Protein AF-A0A3P6QH88-F1 (afdb_monomer_lite)

Secondary structure (DSSP, 8-state):
----------------------S-SS----EEEEEESSS-THHHHHHHHHHHHHHHHHHTTS-SS--GGGSPPP-EEEEETTTEEEEEEE---EEHHHHHHHHHHHHTT----S-----S--PPPP---HHHHHHHHHHHHHHHHHHHHIIIIII----S--SGGG-EE-S---

Organism: Dibothriocephalus latus (NCBI:txid60516)

InterPro domains:
  IPR011009 Protein kinase-like domain superfamily [SSF56112] (68-169)

pLDDT: mean 75.75, std 23.69, range [29.0, 97.75]

Sequence (174 aa):
MCAQQQQETSESKAHTAAVDHPPDSAGGLMRVVKVQVCDIPLEFYYMREVRRRLASAFNCGKIAFDVRPSICPVLAATCSPYVYTSLLIPYYAVGLLDWINYSANGYCGRPSTAPARNRHPQRPPLVLEKFEEEALSAYLAFELLWLVEGLHKHAGIIHGDIKPDNFRISGRFP

Radius of gyration: 24.41 Å; chains: 1; bounding box: 84×48×59 Å

Structure (mmCIF, N/CA/C/O backbone):
data_AF-A0A3P6QH88-F1
#
_entry.id   AF-A0A3P6QH88-F1
#
loop_
_atom_site.group_PDB
_atom_site.id
_atom_site.type_symbol
_atom_site.label_atom_id
_atom_site.label_alt_id
_atom_site.label_comp_id
_atom_site.label_asym_id
_atom_site.label_entity_id
_atom_site.label_seq_id
_atom_site.pdbx_PDB_ins_code
_atom_site.Cartn_x
_atom_site.Cartn_y
_atom_site.Cartn_z
_atom_site.occupancy
_atom_site.B_iso_or_equiv
_atom_site.auth_seq_id
_atom_site.auth_comp_id
_atom_site.auth_asym_id
_atom_site.auth_atom_id
_atom_site.pdbx_PDB_model_num
ATOM 1 N N . MET A 1 1 ? 64.317 18.641 -38.685 1.00 34.19 1 MET A N 1
ATOM 2 C CA . MET A 1 1 ? 64.804 19.412 -37.522 1.00 34.19 1 MET A CA 1
ATOM 3 C C . MET A 1 1 ? 63.608 20.068 -36.843 1.00 34.19 1 MET A C 1
ATOM 5 O O . MET A 1 1 ? 62.662 20.390 -37.545 1.00 34.19 1 MET A O 1
ATOM 9 N N . CYS A 1 2 ? 63.662 20.141 -35.510 1.00 29.61 2 CYS A N 1
ATOM 10 C CA . CYS A 1 2 ? 62.690 20.604 -34.499 1.00 29.61 2 CYS A CA 1
ATOM 11 C C . CYS A 1 2 ? 61.923 21.907 -34.858 1.00 29.61 2 CYS A C 1
ATOM 13 O O . CYS A 1 2 ? 62.392 22.650 -35.706 1.00 29.61 2 CYS A O 1
ATOM 15 N N . ALA A 1 3 ? 60.784 22.287 -34.259 1.00 32.62 3 ALA A N 1
ATOM 16 C CA . ALA A 1 3 ? 60.348 22.140 -32.865 1.00 32.62 3 ALA A CA 1
ATOM 17 C C . ALA A 1 3 ? 58.818 22.353 -32.675 1.00 32.62 3 ALA A C 1
ATOM 19 O O . ALA A 1 3 ? 58.141 22.891 -33.547 1.00 32.62 3 ALA A O 1
ATOM 20 N N . GLN A 1 4 ? 58.318 21.937 -31.504 1.00 36.12 4 GLN A N 1
ATOM 21 C CA . GLN A 1 4 ? 56.979 22.160 -30.930 1.00 36.12 4 GLN A CA 1
ATOM 22 C C . GLN A 1 4 ? 56.825 23.553 -30.276 1.00 36.12 4 GLN A C 1
ATOM 24 O O . GLN A 1 4 ? 57.814 24.070 -29.768 1.00 36.12 4 GLN A O 1
ATOM 29 N N . GLN A 1 5 ? 55.581 24.059 -30.178 1.00 35.53 5 GLN A N 1
ATOM 30 C CA . GLN A 1 5 ? 54.977 24.863 -29.075 1.00 35.53 5 GLN A CA 1
ATOM 31 C C . GLN A 1 5 ? 53.486 25.119 -29.439 1.00 35.53 5 GLN A C 1
ATOM 33 O O . GLN A 1 5 ? 53.224 25.645 -30.512 1.00 35.53 5 GLN A O 1
ATOM 38 N N . GLN A 1 6 ? 52.477 24.460 -28.843 1.00 31.42 6 GLN A N 1
ATOM 39 C CA . GLN A 1 6 ? 51.756 24.678 -27.563 1.00 31.42 6 GLN A CA 1
ATOM 40 C C . GLN A 1 6 ? 50.908 25.971 -27.439 1.00 31.42 6 GLN A C 1
ATOM 42 O O . GLN A 1 6 ? 51.469 27.056 -27.436 1.00 31.42 6 GLN A O 1
ATOM 47 N N . GLN A 1 7 ? 49.592 25.750 -27.205 1.00 31.06 7 GLN A N 1
ATOM 48 C CA . GLN A 1 7 ? 48.566 26.572 -26.506 1.00 31.06 7 GLN A CA 1
ATOM 49 C C . GLN A 1 7 ? 48.177 27.929 -27.146 1.00 31.06 7 GLN A C 1
ATOM 51 O O . GLN A 1 7 ? 49.005 28.611 -27.716 1.00 31.06 7 GLN A O 1
ATOM 56 N N . GLU A 1 8 ? 46.922 28.395 -27.167 1.00 30.55 8 GLU A N 1
ATOM 57 C CA . GLU A 1 8 ? 45.828 28.260 -26.202 1.00 30.55 8 GLU A CA 1
ATOM 58 C C . GLU A 1 8 ? 44.464 28.594 -26.855 1.00 30.55 8 GLU A C 1
ATOM 60 O O . GLU A 1 8 ? 44.358 29.320 -27.840 1.00 30.55 8 GLU A O 1
ATOM 65 N N . THR A 1 9 ? 43.420 28.030 -26.262 1.00 29.00 9 THR A N 1
ATOM 66 C CA . THR A 1 9 ? 41.976 28.138 -26.516 1.00 29.00 9 THR A CA 1
ATOM 67 C C . THR A 1 9 ? 41.407 29.559 -26.631 1.00 29.00 9 THR A C 1
ATOM 69 O O . THR A 1 9 ? 41.693 30.427 -25.812 1.00 29.00 9 THR A O 1
ATOM 72 N N . SER A 1 10 ? 40.462 29.760 -27.556 1.00 30.64 10 SER A N 1
ATOM 73 C CA . SER A 1 10 ? 39.499 30.874 -27.517 1.00 30.64 10 SER A CA 1
ATOM 74 C C . SER A 1 10 ? 38.091 30.332 -27.768 1.00 30.64 10 SER A C 1
ATOM 76 O O . SER A 1 10 ? 37.589 30.342 -28.890 1.00 30.64 10 SER A O 1
ATOM 78 N N . GLU A 1 11 ? 37.463 29.797 -26.719 1.00 30.03 11 GLU A N 1
ATOM 79 C CA . GLU A 1 11 ? 36.042 29.455 -26.744 1.00 30.03 11 GLU A CA 1
ATOM 80 C C . GLU A 1 11 ? 35.207 30.739 -26.741 1.00 30.03 11 GLU A C 1
ATOM 82 O O . GLU A 1 11 ? 35.295 31.587 -25.849 1.00 30.03 11 GLU A O 1
ATOM 87 N N . SER A 1 12 ? 34.393 30.870 -27.784 1.00 32.75 12 SER A N 1
ATOM 88 C CA . SER A 1 12 ? 33.365 31.889 -27.925 1.00 32.75 12 SER A CA 1
ATOM 89 C C . SER A 1 12 ? 32.362 31.785 -26.771 1.00 32.75 12 SER A C 1
ATOM 91 O O . SER A 1 12 ? 31.592 30.827 -26.682 1.00 32.75 12 SER A O 1
ATOM 93 N N . LYS A 1 13 ? 32.359 32.783 -25.879 1.00 30.48 13 LYS A N 1
ATOM 94 C CA . LYS A 1 13 ? 31.303 32.990 -24.880 1.00 30.48 13 LYS A CA 1
ATOM 95 C C . LYS A 1 13 ? 30.014 33.415 -25.586 1.00 30.48 13 LYS A C 1
ATOM 97 O O . LYS A 1 13 ? 29.739 34.603 -25.743 1.00 30.48 13 LYS A O 1
ATOM 102 N N . ALA A 1 14 ? 29.198 32.440 -25.971 1.00 31.45 14 ALA A N 1
ATOM 103 C CA . ALA A 1 14 ? 27.783 32.670 -26.216 1.00 31.45 14 ALA A CA 1
ATOM 104 C C . ALA A 1 14 ? 27.082 32.846 -24.860 1.00 31.45 14 ALA A C 1
ATOM 106 O O . ALA A 1 14 ? 26.811 31.887 -24.140 1.00 31.45 14 ALA A O 1
ATOM 107 N N . HIS A 1 15 ? 26.807 34.098 -24.498 1.00 32.16 15 HIS A N 1
ATOM 108 C CA . HIS A 1 15 ? 25.842 34.429 -23.459 1.00 32.16 15 HIS A CA 1
ATOM 109 C C . HIS A 1 15 ? 24.439 34.056 -23.952 1.00 32.16 15 HIS A C 1
ATOM 111 O O . HIS A 1 15 ? 23.735 34.876 -24.535 1.00 32.16 15 HIS A O 1
ATOM 117 N N . THR A 1 16 ? 24.022 32.813 -23.727 1.00 31.33 16 THR A N 1
ATOM 118 C CA . THR A 1 16 ? 22.604 32.451 -23.766 1.00 31.33 16 THR A CA 1
ATOM 119 C C . THR A 1 16 ? 22.107 32.487 -22.332 1.00 31.33 16 THR A C 1
ATOM 121 O O . THR A 1 16 ? 22.353 31.574 -21.548 1.00 31.33 16 THR A O 1
ATOM 124 N N . ALA A 1 17 ? 21.463 33.595 -21.969 1.00 32.59 17 ALA A N 1
ATOM 125 C CA . ALA A 1 17 ? 20.666 33.672 -20.759 1.00 32.59 17 ALA A CA 1
ATOM 126 C C . ALA A 1 17 ? 19.570 32.602 -20.862 1.00 32.59 17 ALA A C 1
ATOM 128 O O . ALA A 1 17 ? 18.597 32.766 -21.598 1.00 32.59 17 ALA A O 1
ATOM 129 N N . ALA A 1 18 ? 19.769 31.476 -20.178 1.00 31.12 18 ALA A N 1
ATOM 130 C CA . ALA A 1 18 ? 18.706 30.524 -19.927 1.00 31.12 18 ALA A CA 1
ATOM 131 C C . ALA A 1 18 ? 17.708 31.233 -19.013 1.00 31.12 18 ALA A C 1
ATOM 133 O O . ALA A 1 18 ? 17.963 31.456 -17.832 1.00 31.12 18 ALA A O 1
ATOM 134 N N . VAL A 1 19 ? 16.609 31.687 -19.605 1.00 40.28 19 VAL A N 1
ATOM 135 C CA . VAL A 1 19 ? 15.443 32.133 -18.858 1.00 40.28 19 VAL A CA 1
ATOM 136 C C . VAL A 1 19 ? 14.910 30.896 -18.141 1.00 40.28 19 VAL A C 1
ATOM 138 O O . VAL A 1 19 ? 14.378 29.987 -18.777 1.00 40.28 19 VAL A O 1
ATOM 141 N N . ASP A 1 20 ? 15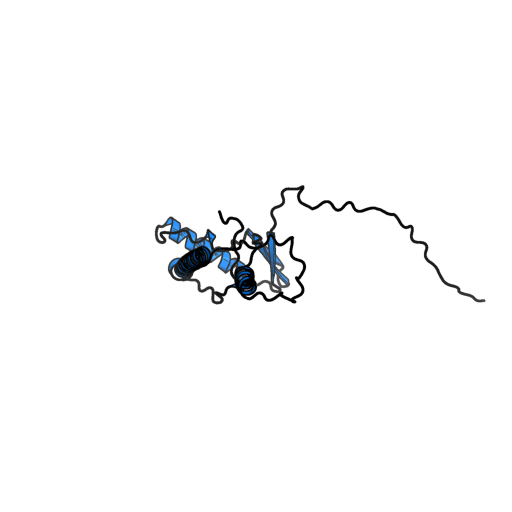.120 30.853 -16.827 1.00 37.50 20 ASP A N 1
ATOM 142 C CA . ASP A 1 20 ? 14.520 29.885 -15.915 1.00 37.50 20 ASP A CA 1
ATOM 143 C C . ASP A 1 20 ? 12.995 30.009 -16.001 1.00 37.50 20 ASP A C 1
ATOM 145 O O . ASP A 1 20 ? 12.369 30.862 -15.368 1.00 37.50 20 ASP A O 1
ATOM 149 N N . HIS A 1 21 ? 12.381 29.157 -16.815 1.00 36.72 21 HIS A N 1
ATOM 150 C CA . HIS A 1 21 ? 10.954 28.905 -16.735 1.00 36.72 21 HIS A CA 1
ATOM 151 C C . HIS A 1 21 ? 10.721 27.685 -15.835 1.00 36.72 21 HIS A C 1
ATOM 153 O O . HIS A 1 21 ? 11.249 26.608 -16.128 1.00 36.72 21 HIS A O 1
ATOM 159 N N . PRO A 1 22 ? 9.935 27.812 -14.748 1.00 41.81 22 PRO A N 1
ATOM 160 C CA . PRO A 1 22 ? 9.505 26.655 -13.974 1.00 41.81 22 PRO A CA 1
ATOM 161 C C . PRO A 1 22 ? 8.686 25.722 -14.884 1.00 41.81 22 PRO A C 1
ATOM 163 O O . PRO A 1 22 ? 7.881 26.209 -15.687 1.00 41.81 22 PRO A O 1
ATOM 166 N N . PRO A 1 23 ? 8.855 24.390 -14.794 1.00 45.44 23 PRO A N 1
ATOM 167 C CA . PRO A 1 23 ? 8.167 23.441 -15.657 1.00 45.44 23 PRO A CA 1
ATOM 168 C C . PRO A 1 23 ? 6.729 23.215 -15.166 1.00 45.44 23 PRO A C 1
ATOM 170 O O . PRO A 1 23 ? 6.331 22.088 -14.910 1.00 45.44 23 PRO A O 1
ATOM 173 N N . ASP A 1 24 ? 5.941 24.283 -15.047 1.00 48.06 24 ASP A N 1
ATOM 174 C CA . ASP A 1 24 ? 4.527 24.217 -14.653 1.00 48.06 24 ASP A CA 1
ATOM 175 C C . ASP A 1 24 ? 3.580 24.550 -15.823 1.00 48.06 24 ASP A C 1
ATOM 177 O O . ASP A 1 24 ? 2.373 24.680 -15.643 1.00 48.06 24 ASP A O 1
ATOM 181 N N . SER A 1 25 ? 4.098 24.664 -17.055 1.00 46.25 25 SER A N 1
ATOM 182 C CA . SER A 1 25 ? 3.306 25.045 -18.246 1.00 46.25 25 SER A CA 1
ATOM 183 C C . SER A 1 25 ? 2.940 23.893 -19.195 1.00 46.25 25 SER A C 1
ATOM 185 O O . SER A 1 25 ? 2.370 24.118 -20.258 1.00 46.25 25 SER A O 1
ATOM 187 N N . ALA A 1 26 ? 3.187 22.644 -18.803 1.00 48.78 26 ALA A N 1
ATOM 188 C CA . ALA A 1 26 ? 2.542 21.470 -19.386 1.00 48.78 26 ALA A CA 1
ATOM 189 C C . ALA A 1 26 ? 2.034 20.644 -18.208 1.00 48.78 26 ALA A C 1
ATOM 191 O O . ALA A 1 26 ? 2.846 20.253 -17.379 1.00 48.78 26 ALA A O 1
ATOM 192 N N . GLY A 1 27 ? 0.719 20.434 -18.090 1.00 58.31 27 GLY A N 1
ATOM 193 C CA . GLY A 1 27 ? 0.060 19.763 -16.958 1.00 58.31 27 GLY A CA 1
ATOM 194 C C . GLY A 1 27 ? 0.462 18.293 -16.772 1.00 58.31 27 GLY A C 1
ATOM 195 O O . GLY A 1 27 ? -0.353 17.387 -16.929 1.00 58.31 27 GLY A O 1
ATOM 196 N N . GLY A 1 28 ? 1.734 18.047 -16.477 1.00 70.94 28 GLY A N 1
ATOM 197 C CA . GLY A 1 28 ? 2.329 16.743 -16.276 1.00 70.94 28 GLY A CA 1
ATOM 198 C C . GLY A 1 28 ? 2.015 16.213 -14.884 1.00 70.94 28 GLY A C 1
ATOM 199 O O . GLY A 1 28 ? 2.100 16.919 -13.883 1.00 70.94 28 GLY A O 1
ATOM 200 N N . LEU A 1 29 ? 1.659 14.933 -14.811 1.00 83.56 29 LEU A N 1
ATOM 201 C CA . LEU A 1 29 ? 1.471 14.236 -13.543 1.00 83.56 29 LEU A CA 1
ATOM 202 C C . LEU A 1 29 ? 2.819 13.697 -13.065 1.00 83.56 29 LEU A C 1
ATOM 204 O O . LEU A 1 29 ? 3.378 12.798 -13.693 1.00 83.56 29 LEU A O 1
ATOM 208 N N . MET A 1 30 ? 3.317 14.199 -11.933 1.00 88.00 30 MET A N 1
ATOM 209 C CA . MET A 1 30 ? 4.538 13.677 -11.317 1.00 88.00 30 MET A CA 1
ATOM 210 C C . MET A 1 30 ? 4.342 12.220 -10.864 1.00 88.00 30 MET A C 1
ATOM 212 O O . MET A 1 30 ? 3.328 11.863 -10.255 1.00 88.00 30 MET A O 1
ATOM 216 N N . ARG A 1 31 ? 5.322 11.362 -11.169 1.00 92.31 31 ARG A N 1
ATOM 217 C CA . ARG A 1 31 ? 5.335 9.926 -10.842 1.00 92.31 31 ARG A CA 1
ATOM 218 C C . ARG A 1 31 ? 6.689 9.519 -10.274 1.00 92.31 31 ARG A C 1
ATOM 220 O O . ARG A 1 31 ? 7.680 10.217 -10.463 1.00 92.31 31 ARG A O 1
ATOM 227 N N . VAL A 1 32 ? 6.721 8.376 -9.598 1.00 94.06 32 VAL A N 1
ATOM 228 C CA . VAL A 1 32 ? 7.951 7.768 -9.079 1.00 94.06 32 VAL A CA 1
ATOM 229 C C . VAL A 1 32 ? 8.221 6.477 -9.836 1.00 94.06 32 VAL A C 1
ATOM 231 O O . VAL A 1 32 ? 7.307 5.683 -10.055 1.00 94.06 32 VAL A O 1
ATOM 234 N N . VAL A 1 33 ? 9.483 6.266 -10.207 1.00 95.38 33 VAL A N 1
ATOM 235 C CA . VAL A 1 33 ? 9.970 4.991 -10.738 1.00 95.38 33 VAL A CA 1
ATOM 236 C C . VAL A 1 33 ? 10.836 4.337 -9.668 1.00 95.38 33 VAL A C 1
ATOM 238 O O . VAL A 1 33 ? 11.912 4.837 -9.345 1.00 95.38 33 VAL A O 1
ATOM 241 N N . LYS A 1 34 ? 10.364 3.226 -9.097 1.00 94.38 34 LYS A N 1
ATOM 242 C CA . LYS A 1 34 ? 11.160 2.396 -8.186 1.00 94.38 34 LYS A CA 1
ATOM 243 C C . LYS A 1 34 ? 11.949 1.394 -9.019 1.00 94.38 34 LYS A C 1
ATOM 245 O O . LYS A 1 34 ? 11.341 0.529 -9.641 1.00 94.38 34 LYS A O 1
ATOM 250 N N . VAL A 1 35 ? 13.275 1.510 -9.034 1.00 93.19 35 VAL A N 1
ATOM 251 C CA . VAL A 1 35 ? 14.171 0.591 -9.755 1.00 93.19 35 VAL A CA 1
ATOM 252 C C . VAL A 1 35 ? 14.782 -0.396 -8.765 1.00 93.19 35 VAL A C 1
ATOM 254 O O . VAL A 1 35 ? 15.289 0.003 -7.719 1.00 93.19 35 VAL A O 1
ATOM 257 N N . GLN A 1 36 ? 14.724 -1.682 -9.095 1.00 90.00 36 GLN A N 1
ATOM 258 C CA . GLN A 1 36 ? 15.304 -2.780 -8.328 1.00 90.00 36 GLN A CA 1
ATOM 259 C C . GLN A 1 36 ? 16.363 -3.467 -9.179 1.00 90.00 36 GLN A C 1
ATOM 261 O O . GLN A 1 36 ? 16.085 -3.839 -10.318 1.00 90.00 36 GLN A O 1
ATOM 266 N N . VAL A 1 37 ? 17.566 -3.633 -8.627 1.00 83.69 37 VAL A N 1
ATOM 267 C CA . VAL A 1 37 ? 18.688 -4.318 -9.287 1.00 83.69 37 VAL A CA 1
ATOM 268 C C . VAL A 1 37 ? 18.503 -5.830 -9.133 1.00 83.69 37 VAL A C 1
ATOM 270 O O . VAL A 1 37 ? 19.140 -6.462 -8.298 1.00 83.69 37 VAL A O 1
ATOM 273 N N . CYS A 1 38 ? 17.527 -6.362 -9.865 1.00 76.88 38 CYS A N 1
ATOM 274 C CA . CYS A 1 38 ? 17.249 -7.778 -10.115 1.00 76.88 38 CYS A CA 1
ATOM 275 C C . CYS A 1 38 ? 15.939 -7.893 -10.915 1.00 76.88 38 CYS A C 1
ATOM 277 O O . CYS A 1 38 ? 15.052 -7.037 -10.835 1.00 76.88 38 CYS A O 1
ATOM 279 N N . ASP A 1 39 ? 15.777 -8.972 -11.671 1.00 76.38 39 ASP A N 1
ATOM 280 C CA . ASP A 1 39 ? 14.558 -9.302 -12.416 1.00 76.38 39 ASP A CA 1
ATOM 281 C C . ASP A 1 39 ? 13.542 -10.081 -11.562 1.00 76.38 39 ASP A C 1
ATOM 283 O O . ASP A 1 39 ? 12.894 -11.018 -12.024 1.00 76.38 39 ASP A O 1
ATOM 287 N N . ILE A 1 40 ? 13.383 -9.681 -10.295 1.00 82.56 40 ILE A N 1
ATOM 288 C CA . ILE A 1 40 ? 12.435 -10.294 -9.360 1.00 82.56 40 ILE A CA 1
ATOM 289 C C . ILE A 1 40 ? 11.233 -9.350 -9.176 1.00 82.56 40 ILE A C 1
ATOM 291 O O . ILE A 1 40 ? 11.238 -8.515 -8.271 1.00 82.56 40 ILE A O 1
ATOM 295 N N . PRO A 1 41 ? 10.147 -9.484 -9.966 1.00 86.44 41 PRO A N 1
ATOM 296 C CA . PRO A 1 41 ? 8.964 -8.623 -9.875 1.00 86.44 41 PRO A CA 1
ATOM 297 C C . PRO A 1 41 ? 8.047 -8.997 -8.697 1.00 86.44 41 PRO A C 1
ATOM 299 O O . PRO A 1 41 ? 6.821 -8.911 -8.788 1.00 86.44 41 PRO A O 1
ATOM 302 N N . LEU A 1 42 ? 8.619 -9.439 -7.576 1.00 89.44 42 LEU A N 1
ATOM 303 C CA . LEU A 1 42 ? 7.862 -9.926 -6.426 1.00 89.44 42 LEU A CA 1
ATOM 304 C C . LEU A 1 42 ? 7.028 -8.809 -5.787 1.00 89.44 42 LEU A C 1
ATOM 306 O O . LEU A 1 42 ? 5.862 -9.015 -5.455 1.00 89.44 42 LEU A O 1
ATOM 310 N N . GLU A 1 43 ? 7.586 -7.602 -5.681 1.00 91.94 43 GLU A N 1
ATOM 311 C CA . GLU A 1 43 ? 6.844 -6.443 -5.179 1.00 91.94 43 GLU A CA 1
ATOM 312 C C . GLU A 1 43 ? 5.674 -6.079 -6.100 1.00 91.94 43 GLU A C 1
ATOM 314 O O . GLU A 1 43 ? 4.566 -5.851 -5.618 1.00 91.94 43 GLU A O 1
ATOM 319 N N . PHE A 1 44 ? 5.872 -6.123 -7.424 1.00 92.81 44 PHE A N 1
ATOM 320 C CA . PHE A 1 44 ? 4.784 -5.930 -8.387 1.00 92.81 44 PHE A CA 1
ATOM 321 C C . PHE A 1 44 ? 3.655 -6.941 -8.173 1.00 92.81 44 PHE A C 1
ATOM 323 O O . PHE A 1 44 ? 2.479 -6.564 -8.137 1.00 92.81 44 PHE A O 1
ATOM 330 N N . TYR A 1 45 ? 4.011 -8.220 -8.007 1.00 93.06 45 TYR A N 1
ATOM 331 C CA . TYR A 1 45 ? 3.047 -9.278 -7.734 1.00 93.06 45 TYR A CA 1
ATOM 332 C C . TYR A 1 45 ? 2.249 -8.989 -6.459 1.00 93.06 45 TYR A C 1
ATOM 334 O O . TYR A 1 45 ? 1.018 -8.969 -6.519 1.00 93.06 45 TYR A O 1
ATOM 342 N N . TYR A 1 46 ? 2.916 -8.692 -5.338 1.00 94.62 46 TYR A N 1
ATOM 343 C CA . TYR A 1 46 ? 2.230 -8.401 -4.078 1.00 94.62 46 TYR A CA 1
ATOM 344 C C . TYR A 1 46 ? 1.333 -7.166 -4.175 1.00 94.62 46 TYR A C 1
ATOM 346 O O . TYR A 1 46 ? 0.163 -7.241 -3.804 1.00 94.62 46 TYR A O 1
ATOM 354 N N . MET A 1 47 ? 1.821 -6.056 -4.737 1.00 94.62 47 MET A N 1
ATOM 355 C CA . MET A 1 47 ? 1.031 -4.829 -4.889 1.00 94.62 47 MET A CA 1
ATOM 356 C C . MET A 1 47 ? -0.245 -5.062 -5.710 1.00 94.62 47 MET A C 1
ATOM 358 O O . MET A 1 47 ? -1.323 -4.577 -5.352 1.00 94.62 47 MET A O 1
ATOM 362 N N . ARG A 1 48 ? -0.148 -5.824 -6.807 1.00 94.50 48 ARG A N 1
ATOM 363 C CA . ARG A 1 48 ? -1.300 -6.141 -7.661 1.00 94.50 48 ARG A CA 1
ATOM 364 C C . ARG A 1 48 ? -2.266 -7.102 -6.970 1.00 94.50 48 ARG A C 1
ATOM 366 O O . ARG A 1 48 ? -3.478 -6.882 -6.997 1.00 94.50 48 ARG A O 1
ATOM 373 N N . GLU A 1 49 ? -1.739 -8.151 -6.349 1.00 95.81 49 GLU A N 1
ATOM 374 C CA . GLU A 1 49 ? -2.537 -9.225 -5.764 1.00 95.81 49 GLU A CA 1
ATOM 375 C C . GLU A 1 49 ? -3.280 -8.781 -4.498 1.00 95.81 49 GLU A C 1
ATOM 377 O O . GLU A 1 49 ? -4.470 -9.076 -4.364 1.00 95.81 49 GLU A O 1
ATOM 382 N N . VAL A 1 50 ? -2.641 -7.988 -3.626 1.00 97.00 50 VAL A N 1
ATOM 383 C CA . VAL A 1 50 ? -3.294 -7.352 -2.465 1.00 97.00 50 VAL A CA 1
ATOM 384 C C . VAL A 1 50 ? -4.528 -6.573 -2.914 1.00 97.00 50 VAL A C 1
ATOM 386 O O . VAL A 1 50 ? -5.640 -6.819 -2.441 1.00 97.00 50 VAL A O 1
ATOM 389 N N . ARG A 1 51 ? -4.355 -5.655 -3.872 1.00 96.88 51 ARG A N 1
ATOM 390 C CA . ARG A 1 51 ? -5.441 -4.788 -4.347 1.00 96.88 51 ARG A CA 1
ATOM 391 C C . ARG A 1 51 ? -6.563 -5.589 -5.003 1.00 96.88 51 ARG A C 1
ATOM 393 O O . ARG A 1 51 ? -7.731 -5.262 -4.799 1.00 96.88 51 ARG A O 1
ATOM 400 N N . ARG A 1 52 ? -6.231 -6.644 -5.757 1.00 97.12 52 ARG A N 1
ATOM 401 C CA . ARG A 1 52 ? -7.211 -7.541 -6.391 1.00 97.12 52 ARG A CA 1
ATOM 402 C C . ARG A 1 52 ? -8.055 -8.285 -5.352 1.00 97.12 52 ARG A C 1
ATOM 404 O O . ARG A 1 52 ? -9.278 -8.323 -5.480 1.00 97.12 52 ARG A O 1
ATOM 411 N N . ARG A 1 53 ? -7.425 -8.862 -4.325 1.00 97.75 53 ARG A N 1
ATOM 412 C CA . ARG A 1 53 ? -8.130 -9.604 -3.265 1.00 97.75 53 ARG A CA 1
ATOM 413 C C . ARG A 1 53 ? -9.021 -8.691 -2.431 1.00 97.75 53 ARG A C 1
ATOM 415 O O . ARG A 1 53 ? -10.176 -9.032 -2.199 1.00 97.75 53 ARG A O 1
ATOM 422 N N . LEU A 1 54 ? -8.535 -7.501 -2.080 1.00 97.19 54 LEU A N 1
ATOM 423 C CA . LEU A 1 54 ? -9.332 -6.487 -1.384 1.00 97.19 54 LEU A CA 1
ATOM 424 C C . LEU A 1 54 ? -10.515 -6.001 -2.222 1.00 97.19 54 LEU A C 1
ATOM 426 O O . LEU A 1 54 ? -11.615 -5.880 -1.697 1.00 97.19 54 LEU A O 1
ATOM 430 N N . ALA A 1 55 ? -10.323 -5.793 -3.529 1.00 97.00 55 ALA A N 1
ATOM 431 C CA . ALA A 1 55 ? -11.412 -5.427 -4.434 1.00 97.00 55 ALA A CA 1
ATOM 432 C C . ALA A 1 55 ? -12.504 -6.501 -4.455 1.00 97.00 55 ALA A C 1
ATOM 434 O O . ALA A 1 55 ? -13.684 -6.188 -4.352 1.00 97.00 55 ALA A O 1
ATOM 435 N N . SER A 1 56 ? -12.108 -7.774 -4.551 1.00 97.50 56 SER A N 1
ATOM 436 C CA . SER A 1 56 ? -13.048 -8.893 -4.494 1.00 97.50 56 SER A CA 1
ATOM 437 C C . SER A 1 56 ? -13.766 -8.959 -3.146 1.00 97.50 56 SER A C 1
ATOM 439 O O . SER A 1 56 ? -14.979 -9.127 -3.119 1.00 97.50 56 SER A O 1
ATOM 441 N N . ALA A 1 57 ? -13.048 -8.795 -2.035 1.00 96.69 57 ALA A N 1
ATOM 442 C CA . ALA A 1 57 ? -13.640 -8.827 -0.706 1.00 96.69 57 ALA A CA 1
ATOM 443 C C . ALA A 1 57 ? -14.641 -7.680 -0.488 1.00 96.69 57 ALA A C 1
ATOM 445 O O . ALA A 1 57 ? -15.733 -7.929 0.018 1.00 96.69 57 ALA A O 1
ATOM 446 N N . PHE A 1 58 ? -14.311 -6.463 -0.926 1.00 96.69 58 PHE A N 1
ATOM 447 C CA . P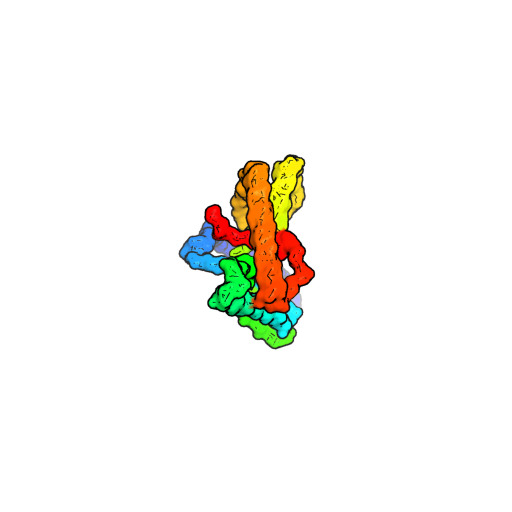HE A 1 58 ? -15.204 -5.307 -0.857 1.00 96.69 58 PHE A CA 1
ATOM 448 C C . PHE A 1 58 ? -16.443 -5.487 -1.745 1.00 96.69 58 PHE A C 1
ATOM 450 O O . PHE A 1 58 ? -17.567 -5.379 -1.266 1.00 96.69 58 PHE A O 1
ATOM 457 N N . ASN A 1 59 ? -16.258 -5.873 -3.011 1.00 96.56 59 ASN A N 1
ATOM 458 C CA . ASN A 1 59 ? -17.366 -6.075 -3.950 1.00 96.56 59 ASN A CA 1
ATOM 459 C C . ASN A 1 59 ? -18.308 -7.219 -3.531 1.00 96.56 59 ASN A C 1
ATOM 461 O O . ASN A 1 59 ? -19.478 -7.216 -3.898 1.00 96.56 59 ASN A O 1
ATOM 465 N N . CYS A 1 60 ? -17.813 -8.199 -2.769 1.00 96.50 60 CYS A N 1
ATOM 466 C CA . CYS A 1 60 ? -18.622 -9.275 -2.192 1.00 96.50 60 CYS A CA 1
ATOM 467 C C . CYS A 1 60 ? -19.211 -8.932 -0.809 1.00 96.50 60 CYS A C 1
ATOM 469 O O . CYS A 1 60 ? -19.760 -9.822 -0.164 1.00 96.50 60 CYS A O 1
ATOM 471 N N . GLY A 1 61 ? -19.052 -7.700 -0.312 1.00 94.81 61 GLY A N 1
ATOM 472 C CA . GLY A 1 61 ? -19.576 -7.273 0.991 1.00 94.81 61 GLY A CA 1
ATOM 473 C C . GLY A 1 61 ? -18.873 -7.892 2.205 1.00 94.81 61 GLY A C 1
ATOM 474 O O . GLY A 1 61 ? -19.409 -7.856 3.307 1.00 94.81 61 GLY A O 1
ATOM 475 N N . LYS A 1 62 ? -17.676 -8.472 2.034 1.00 94.12 62 LYS A N 1
ATOM 476 C CA . LYS A 1 62 ? -16.893 -9.055 3.141 1.00 94.12 62 LYS A CA 1
ATOM 477 C C . LYS A 1 62 ? -16.178 -7.999 3.986 1.00 94.12 62 LYS A C 1
ATOM 479 O O . LYS A 1 62 ? -15.771 -8.313 5.100 1.00 94.12 62 LYS A O 1
ATOM 484 N N . ILE A 1 63 ? -15.991 -6.796 3.444 1.00 92.75 63 ILE A N 1
ATOM 485 C CA . ILE A 1 63 ? -15.387 -5.646 4.126 1.00 92.75 63 ILE A CA 1
ATOM 486 C C . ILE A 1 63 ? -16.365 -4.481 4.017 1.00 92.75 63 ILE A C 1
ATOM 488 O O . ILE A 1 63 ? -16.861 -4.208 2.926 1.00 92.75 63 ILE A O 1
ATOM 492 N N . ALA A 1 64 ? -16.621 -3.795 5.130 1.00 90.06 64 ALA A N 1
ATOM 493 C CA . ALA A 1 64 ? -17.508 -2.632 5.159 1.00 90.06 64 ALA A CA 1
ATOM 494 C C . ALA A 1 64 ? -16.874 -1.379 4.526 1.00 90.06 64 ALA A C 1
ATOM 496 O O . ALA A 1 64 ? -17.580 -0.550 3.959 1.00 90.06 64 ALA A O 1
ATOM 497 N N . PHE A 1 65 ? -15.545 -1.260 4.593 1.00 90.12 65 PHE A N 1
ATOM 498 C CA . PHE A 1 65 ? -14.791 -0.107 4.108 1.00 90.12 65 PHE A CA 1
ATOM 499 C C . PHE A 1 65 ? -13.779 -0.524 3.045 1.00 90.12 65 PHE A C 1
ATOM 501 O O . PHE A 1 65 ? -13.068 -1.521 3.192 1.00 90.12 65 PHE A O 1
ATOM 508 N N . ASP A 1 66 ? -13.695 0.249 1.966 1.00 92.88 66 ASP A N 1
ATOM 509 C CA . ASP A 1 66 ? -12.685 0.025 0.941 1.00 92.88 66 ASP A CA 1
ATOM 510 C C . ASP A 1 66 ? -11.336 0.592 1.393 1.00 92.88 66 ASP A C 1
ATOM 512 O O . ASP A 1 66 ? -11.123 1.800 1.373 1.00 92.88 66 ASP A O 1
ATOM 516 N N . VAL A 1 67 ? -10.410 -0.292 1.762 1.00 93.31 67 VAL A N 1
ATOM 517 C CA . VAL A 1 67 ? -9.053 0.067 2.215 1.00 93.31 67 VAL A CA 1
ATOM 518 C C . VAL A 1 67 ? -8.038 0.173 1.069 1.00 93.31 67 VAL A C 1
ATOM 520 O O . VAL A 1 67 ? -6.869 0.490 1.286 1.00 93.31 67 VAL A O 1
ATOM 523 N N . ARG A 1 68 ? -8.444 -0.084 -0.186 1.00 94.31 68 ARG A N 1
ATOM 524 C CA . ARG A 1 68 ? -7.554 0.040 -1.356 1.00 94.31 68 ARG A CA 1
ATOM 525 C C . ARG A 1 68 ? -6.995 1.454 -1.567 1.00 94.31 68 ARG A C 1
ATOM 527 O O . ARG A 1 68 ? -5.881 1.534 -2.091 1.00 94.31 68 ARG A O 1
ATOM 534 N N . PRO A 1 69 ? -7.696 2.560 -1.251 1.00 92.31 69 PRO A N 1
ATOM 535 C CA . PRO A 1 69 ? -7.129 3.904 -1.362 1.00 92.31 69 PRO A CA 1
ATOM 536 C C . PRO A 1 69 ? -5.874 4.117 -0.502 1.00 92.31 69 PRO A C 1
ATOM 538 O O . PRO A 1 69 ? -4.968 4.817 -0.948 1.00 92.31 69 PRO A O 1
ATOM 541 N N . SER A 1 70 ? -5.774 3.449 0.653 1.00 92.38 70 SER A N 1
ATOM 542 C CA . SER A 1 70 ? -4.625 3.537 1.570 1.00 92.38 70 SER A CA 1
ATOM 543 C C . SER A 1 70 ? -3.431 2.662 1.145 1.00 92.38 70 SER A C 1
ATOM 545 O O . SER A 1 70 ? -2.389 2.664 1.795 1.00 92.38 70 SER A O 1
ATOM 547 N N . ILE A 1 71 ? -3.542 1.918 0.036 1.00 93.81 71 ILE A N 1
ATOM 548 C CA . ILE A 1 71 ? -2.472 1.069 -0.510 1.00 93.81 71 ILE A CA 1
ATOM 549 C C . ILE A 1 71 ? -1.965 1.681 -1.809 1.00 93.81 71 ILE A C 1
ATOM 551 O O . ILE A 1 71 ? -2.720 1.796 -2.775 1.00 93.81 71 ILE A O 1
ATOM 555 N N . CYS A 1 72 ? -0.674 2.005 -1.876 1.00 93.31 72 CYS A N 1
ATOM 556 C CA . CYS A 1 72 ? -0.056 2.540 -3.089 1.00 93.31 72 CYS A CA 1
ATOM 557 C C . CYS A 1 72 ? -0.325 1.617 -4.300 1.00 93.31 72 CYS A C 1
ATOM 559 O O . CYS A 1 72 ? 0.013 0.429 -4.256 1.00 93.31 72 CYS A O 1
ATOM 561 N N . PRO A 1 73 ? -0.962 2.104 -5.382 1.00 94.19 73 PRO A N 1
ATOM 562 C CA . PRO A 1 73 ? -1.138 1.312 -6.588 1.00 94.19 73 PRO A CA 1
ATOM 563 C C . PRO A 1 73 ? 0.162 1.255 -7.393 1.00 94.19 73 PRO A C 1
ATOM 565 O O . PRO A 1 73 ? 0.911 2.228 -7.465 1.00 94.19 73 PRO A O 1
ATOM 568 N N . VAL A 1 74 ? 0.371 0.140 -8.088 1.00 94.75 74 VAL A N 1
ATOM 569 C CA . VAL A 1 74 ? 1.342 0.068 -9.182 1.00 94.75 74 VAL A CA 1
ATOM 570 C C . VAL A 1 74 ? 0.635 0.360 -10.503 1.00 94.75 74 VAL A C 1
ATOM 572 O O . VAL A 1 74 ? -0.399 -0.238 -10.800 1.00 94.75 74 VAL A O 1
ATOM 575 N N . LEU A 1 75 ? 1.151 1.328 -11.259 1.00 93.94 75 LEU A N 1
ATOM 576 C CA . LEU A 1 75 ? 0.550 1.804 -12.510 1.00 93.94 75 LEU A CA 1
ATOM 577 C C . LEU A 1 75 ? 1.061 1.005 -13.708 1.00 93.94 75 LEU A C 1
ATOM 579 O O . LEU A 1 75 ? 0.295 0.665 -14.604 1.00 93.94 75 LEU A O 1
ATOM 583 N N . ALA A 1 76 ? 2.357 0.706 -13.706 1.00 93.44 76 ALA A N 1
ATOM 584 C CA . ALA A 1 76 ? 3.021 -0.111 -14.708 1.00 93.44 76 ALA A CA 1
ATOM 585 C C . ALA A 1 76 ? 4.273 -0.753 -14.104 1.00 93.44 76 ALA A C 1
ATOM 587 O O . ALA A 1 76 ? 4.812 -0.263 -13.109 1.00 93.44 76 ALA A O 1
ATOM 588 N N . ALA A 1 77 ? 4.745 -1.826 -14.729 1.00 93.44 77 ALA A N 1
ATOM 589 C CA . ALA A 1 77 ? 6.043 -2.412 -14.444 1.00 93.44 77 ALA A CA 1
ATOM 590 C C . ALA A 1 77 ? 6.764 -2.714 -15.756 1.00 93.44 77 ALA A C 1
ATOM 592 O O . ALA A 1 77 ? 6.139 -3.168 -16.715 1.00 93.44 77 ALA A O 1
ATOM 593 N N . THR A 1 78 ? 8.070 -2.482 -15.786 1.00 92.50 78 THR A N 1
ATOM 594 C CA . THR A 1 78 ? 8.950 -2.968 -16.850 1.00 92.50 78 THR A CA 1
ATOM 595 C C . THR A 1 78 ? 10.025 -3.845 -16.233 1.00 92.50 78 THR A C 1
ATOM 597 O O . THR A 1 78 ? 10.441 -3.635 -15.093 1.00 92.50 78 THR A O 1
ATOM 600 N N . CYS A 1 79 ? 10.454 -4.858 -16.971 1.00 90.50 79 CYS A N 1
ATOM 601 C CA . CYS A 1 79 ? 11.508 -5.763 -16.545 1.00 90.50 79 CYS A CA 1
ATOM 602 C C . CYS A 1 79 ? 12.512 -5.892 -17.684 1.00 90.50 79 CYS A C 1
ATOM 604 O O . CYS A 1 79 ? 12.120 -6.117 -18.830 1.00 90.50 79 CYS A O 1
ATOM 606 N N . SER A 1 80 ? 13.791 -5.741 -17.362 1.00 88.31 80 SER A N 1
ATOM 607 C CA . SER A 1 80 ? 14.881 -6.215 -18.200 1.00 88.31 80 SER A CA 1
ATOM 608 C C . SER A 1 80 ? 15.390 -7.516 -17.582 1.00 88.31 80 SER A C 1
ATOM 610 O O . SER A 1 80 ? 15.921 -7.455 -16.466 1.00 88.31 80 SER A O 1
ATOM 612 N N . PRO A 1 81 ? 15.259 -8.663 -18.278 1.00 84.25 81 PRO A N 1
ATOM 613 C CA . PRO A 1 81 ? 15.747 -9.949 -17.789 1.00 84.25 81 PRO A CA 1
ATOM 614 C C . PRO A 1 81 ? 17.189 -9.833 -17.295 1.00 84.25 81 PRO A C 1
ATOM 616 O O . PRO A 1 81 ? 18.021 -9.238 -17.981 1.00 84.25 81 PRO A O 1
ATOM 619 N N . TYR A 1 82 ? 17.465 -10.360 -16.103 1.00 82.88 82 TYR A N 1
ATOM 620 C CA . TYR A 1 82 ? 18.770 -10.339 -15.430 1.00 82.88 82 TYR A CA 1
ATOM 621 C C . TYR A 1 82 ? 19.376 -8.963 -15.098 1.00 82.88 82 TYR A C 1
ATOM 623 O O . TYR A 1 82 ? 20.506 -8.915 -14.614 1.00 82.88 82 TYR A O 1
ATOM 631 N N . VAL A 1 83 ? 18.671 -7.846 -15.324 1.00 88.69 83 VAL A N 1
ATOM 632 C CA . VAL A 1 83 ? 19.224 -6.500 -15.069 1.00 88.69 83 VAL A CA 1
ATOM 633 C C . VAL A 1 83 ? 18.419 -5.755 -14.015 1.00 88.69 83 VAL A C 1
ATOM 635 O O . VAL A 1 83 ? 18.966 -5.364 -12.984 1.00 88.69 83 VAL A O 1
ATOM 638 N N . TYR A 1 84 ? 17.130 -5.524 -14.265 1.00 91.62 84 TYR A N 1
ATOM 639 C CA . TYR A 1 84 ? 16.318 -4.727 -13.354 1.00 91.62 84 TYR A CA 1
ATOM 640 C C . TYR A 1 84 ? 14.823 -4.963 -13.514 1.00 91.62 84 TYR A C 1
ATOM 642 O O . TYR A 1 84 ? 14.323 -5.274 -14.595 1.00 91.62 84 TYR A O 1
ATOM 650 N N . THR A 1 85 ? 14.104 -4.667 -12.438 1.00 93.50 85 THR A N 1
ATOM 651 C CA . THR A 1 85 ? 12.662 -4.432 -12.448 1.00 93.50 85 THR A CA 1
ATOM 652 C C . THR A 1 85 ? 12.412 -2.965 -12.124 1.00 93.50 85 THR A C 1
ATOM 654 O O . THR A 1 85 ? 13.002 -2.427 -11.187 1.00 93.50 85 THR A O 1
ATOM 657 N N . SER A 1 86 ? 11.548 -2.297 -12.886 1.00 94.50 86 SER A N 1
ATOM 658 C CA . SER A 1 86 ? 11.111 -0.934 -12.592 1.00 94.50 86 SER A CA 1
ATOM 659 C C . SER A 1 86 ? 9.601 -0.875 -12.392 1.00 94.50 86 SER A C 1
ATOM 661 O O . SER A 1 86 ? 8.843 -1.481 -13.150 1.00 94.50 86 SER A O 1
ATOM 663 N N . LEU A 1 87 ? 9.162 -0.162 -11.355 1.00 95.31 87 LEU A N 1
ATOM 664 C CA . LEU A 1 87 ? 7.753 0.023 -11.016 1.00 95.31 87 LEU A CA 1
ATOM 665 C C . LEU A 1 87 ? 7.395 1.499 -11.121 1.00 95.31 87 LEU A C 1
ATOM 667 O O . LEU A 1 87 ? 7.994 2.332 -10.441 1.00 95.31 87 LEU A O 1
ATOM 671 N N . LEU A 1 88 ? 6.391 1.816 -11.932 1.00 95.75 88 LEU A N 1
ATOM 672 C CA . LEU A 1 88 ? 5.817 3.152 -12.012 1.00 95.75 88 LEU A CA 1
ATOM 673 C C . LEU A 1 88 ? 4.691 3.278 -10.981 1.00 95.75 88 LEU A C 1
ATOM 675 O O . LEU A 1 88 ? 3.693 2.558 -11.057 1.00 95.75 88 LEU A O 1
ATOM 679 N N . ILE A 1 89 ? 4.829 4.210 -10.042 1.00 95.00 89 ILE A N 1
ATOM 680 C CA . ILE A 1 89 ? 3.867 4.452 -8.958 1.00 95.00 89 ILE A CA 1
ATOM 681 C C . ILE A 1 89 ? 3.517 5.949 -8.851 1.00 95.00 89 ILE A C 1
ATOM 683 O O . ILE A 1 89 ? 4.247 6.804 -9.373 1.00 95.00 89 ILE A O 1
ATOM 687 N N . PRO A 1 90 ? 2.393 6.318 -8.207 1.00 92.81 90 PRO A N 1
ATOM 688 C CA . PRO A 1 90 ? 2.088 7.717 -7.928 1.00 92.81 90 PRO A CA 1
ATOM 689 C C . PRO A 1 90 ? 3.162 8.393 -7.069 1.00 92.81 90 PRO A C 1
ATOM 691 O O . PRO A 1 90 ? 3.775 7.767 -6.206 1.00 92.81 90 PRO A O 1
ATOM 694 N N . TYR A 1 91 ? 3.359 9.691 -7.294 1.00 90.50 91 TYR A N 1
ATOM 695 C CA . TYR A 1 91 ? 4.181 10.515 -6.419 1.00 90.50 91 TYR A CA 1
ATOM 696 C C . TYR A 1 91 ? 3.372 10.986 -5.207 1.00 90.50 91 TYR A C 1
ATOM 698 O O . TYR A 1 91 ? 2.292 11.558 -5.356 1.00 90.50 91 TYR A O 1
ATOM 706 N N . TYR A 1 92 ? 3.929 10.767 -4.017 1.00 88.56 92 TYR A N 1
ATOM 707 C CA . TYR A 1 92 ? 3.413 11.276 -2.752 1.00 88.56 92 TYR A CA 1
ATOM 708 C C . TYR A 1 92 ? 4.489 12.140 -2.095 1.00 88.56 92 TYR A C 1
ATOM 710 O O . TYR A 1 92 ? 5.540 11.632 -1.686 1.00 88.56 92 TYR A O 1
ATOM 718 N N . ALA A 1 93 ? 4.229 13.447 -2.032 1.00 82.62 93 ALA A N 1
ATOM 719 C CA . ALA A 1 93 ? 5.217 14.447 -1.637 1.00 82.62 93 ALA A CA 1
ATOM 720 C C . ALA A 1 93 ? 5.647 14.328 -0.170 1.00 82.62 93 ALA A C 1
ATOM 722 O O . ALA A 1 93 ? 6.813 14.550 0.151 1.00 82.62 93 ALA A O 1
ATOM 723 N N . VAL A 1 94 ? 4.716 13.955 0.709 1.00 84.81 94 VAL A N 1
ATOM 724 C CA . VAL A 1 94 ? 4.918 13.986 2.159 1.00 84.81 94 VAL A CA 1
ATOM 725 C C . VAL A 1 94 ? 5.052 12.562 2.696 1.00 84.81 94 VAL A C 1
ATOM 727 O O . VAL A 1 94 ? 4.179 11.719 2.483 1.00 84.81 94 VAL A O 1
ATOM 730 N 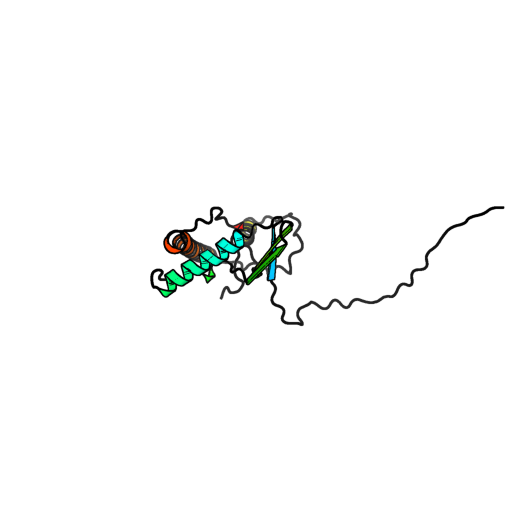N . GLY A 1 95 ? 6.164 12.279 3.377 1.00 88.69 95 GLY A N 1
ATOM 731 C CA . GLY A 1 95 ? 6.348 11.055 4.158 1.00 88.69 95 GLY A CA 1
ATOM 732 C C . GLY A 1 95 ? 5.829 11.229 5.582 1.00 88.69 95 GLY A C 1
ATOM 733 O O . GLY A 1 95 ? 6.001 12.298 6.164 1.00 88.69 95 GLY A O 1
ATOM 734 N N . LEU A 1 96 ? 5.218 10.187 6.151 1.00 89.38 96 LEU A N 1
ATOM 735 C CA . LEU A 1 96 ? 4.664 10.255 7.506 1.00 89.38 96 LEU A CA 1
ATOM 736 C C . LEU A 1 96 ? 5.764 10.474 8.555 1.00 89.38 96 LEU A C 1
ATOM 738 O O . LEU A 1 96 ? 5.605 11.322 9.426 1.00 89.38 96 LEU A O 1
ATOM 742 N N . LEU A 1 97 ? 6.899 9.771 8.445 1.00 88.69 97 LEU A N 1
ATOM 743 C CA . LEU A 1 97 ? 8.041 9.982 9.344 1.00 88.69 97 LEU A CA 1
ATOM 744 C C . LEU A 1 97 ? 8.562 11.425 9.297 1.00 88.69 97 LEU A C 1
ATOM 746 O O . LEU A 1 97 ? 8.827 12.015 10.341 1.00 88.69 97 LEU A O 1
ATOM 750 N N . ASP A 1 98 ? 8.696 11.992 8.095 1.00 84.56 98 ASP A N 1
ATOM 751 C CA . ASP A 1 98 ? 9.138 13.379 7.935 1.00 84.56 98 ASP A CA 1
ATOM 752 C C . ASP A 1 98 ? 8.151 14.324 8.633 1.00 84.56 98 ASP A C 1
ATOM 754 O O . ASP A 1 98 ? 8.567 15.184 9.404 1.00 84.56 98 ASP A O 1
ATOM 758 N N . TRP A 1 99 ? 6.847 14.114 8.432 1.00 82.31 99 TRP A N 1
ATOM 759 C CA . TRP A 1 99 ? 5.790 14.915 9.049 1.00 82.31 99 TRP A CA 1
ATOM 760 C C . TRP A 1 99 ? 5.802 14.839 10.588 1.00 82.31 99 TRP A C 1
ATOM 762 O O . TRP A 1 99 ? 5.790 15.878 11.248 1.00 82.31 99 TRP A O 1
ATOM 772 N N . ILE A 1 100 ? 5.933 13.637 11.161 1.00 83.12 100 ILE A N 1
ATOM 773 C CA . ILE A 1 100 ? 6.051 13.436 12.618 1.00 83.12 100 ILE A CA 1
ATOM 774 C C . ILE A 1 100 ? 7.292 14.153 13.169 1.00 83.12 100 ILE A C 1
ATOM 776 O O . ILE A 1 100 ? 7.217 14.849 14.182 1.00 83.12 100 ILE A O 1
ATOM 780 N N . ASN A 1 101 ? 8.435 14.026 12.488 1.00 82.44 101 ASN A N 1
ATOM 781 C CA . ASN A 1 101 ? 9.681 14.668 12.908 1.00 82.44 101 ASN A CA 1
ATOM 782 C C . ASN A 1 101 ? 9.605 16.200 12.846 1.00 82.44 101 ASN A C 1
ATOM 784 O O . ASN A 1 101 ? 10.253 16.875 13.648 1.00 82.44 101 ASN A O 1
ATOM 788 N N . TYR A 1 102 ? 8.834 16.765 11.914 1.00 73.12 102 TYR A N 1
ATOM 789 C CA . TYR A 1 102 ? 8.583 18.205 11.878 1.00 73.12 102 TYR A CA 1
ATOM 790 C C . TYR A 1 102 ? 7.776 18.673 13.094 1.00 73.12 102 TYR A C 1
ATOM 792 O O . TYR A 1 102 ? 8.211 19.624 13.745 1.00 73.12 102 TYR A O 1
ATOM 800 N N . SER A 1 103 ? 6.665 18.003 13.436 1.00 68.44 103 SER A N 1
ATOM 801 C CA . SER A 1 103 ? 5.865 18.348 14.629 1.00 68.44 103 SER A CA 1
ATOM 802 C C . SER A 1 103 ? 6.719 18.255 15.901 1.00 68.44 103 SER A C 1
ATOM 804 O O . SER A 1 103 ? 6.842 19.231 16.642 1.00 68.44 103 SER A O 1
ATOM 806 N N . ALA A 1 104 ? 7.454 17.152 16.086 1.00 67.25 104 ALA A N 1
ATOM 807 C CA . ALA A 1 104 ? 8.313 16.963 17.257 1.00 67.25 104 ALA A CA 1
ATOM 808 C C . ALA A 1 104 ? 9.392 18.058 17.410 1.00 67.25 104 ALA A C 1
ATOM 810 O O . ALA A 1 104 ? 9.658 18.525 18.517 1.00 67.25 104 ALA A O 1
ATOM 811 N N . ASN A 1 105 ? 10.003 18.505 16.306 1.00 60.31 105 ASN A N 1
ATOM 812 C CA . ASN A 1 105 ? 11.029 19.551 16.346 1.00 60.31 105 ASN A CA 1
ATOM 813 C C . ASN A 1 105 ? 10.449 20.966 16.515 1.00 60.31 105 ASN A C 1
ATOM 815 O O . ASN A 1 105 ? 11.119 21.818 17.103 1.00 60.31 105 ASN A O 1
ATOM 819 N N . GLY A 1 106 ? 9.220 21.211 16.048 1.00 57.00 106 GLY A N 1
ATOM 820 C CA . GLY A 1 106 ? 8.504 22.476 16.240 1.00 57.00 106 GLY A CA 1
ATOM 821 C C . GLY A 1 106 ? 8.198 22.767 17.712 1.00 57.00 106 GLY A C 1
ATOM 822 O O . GLY A 1 106 ? 8.383 23.894 18.165 1.00 57.00 106 GLY A O 1
ATOM 823 N N . TYR A 1 107 ? 7.841 21.739 18.487 1.00 50.78 107 TYR A N 1
ATOM 824 C CA . TYR A 1 107 ? 7.592 21.872 19.928 1.00 50.78 107 TYR A CA 1
ATOM 825 C C . TYR A 1 107 ? 8.863 22.001 20.779 1.00 50.78 107 TYR A C 1
ATOM 827 O O . TYR A 1 107 ? 8.811 22.544 21.882 1.00 50.78 107 TYR A O 1
ATOM 835 N N . CYS A 1 108 ? 10.016 21.531 20.295 1.00 48.50 108 CYS A N 1
ATOM 836 C CA . CYS A 1 108 ? 11.262 21.537 21.069 1.00 48.50 108 CYS A CA 1
ATOM 837 C C . CYS A 1 108 ? 12.153 22.771 20.851 1.00 48.50 108 CYS A C 1
ATOM 839 O O . CYS A 1 108 ? 13.241 22.824 21.427 1.00 48.50 108 CYS A O 1
ATOM 841 N N . GLY A 1 109 ? 11.748 23.744 20.022 1.00 44.06 109 GLY A N 1
ATOM 842 C CA . GLY A 1 109 ? 12.511 24.981 19.796 1.00 44.06 109 GLY A CA 1
ATOM 843 C C . GLY A 1 109 ? 13.951 24.761 19.308 1.00 44.06 109 GLY A C 1
ATOM 844 O O . GLY A 1 109 ? 14.790 25.653 19.435 1.00 44.06 109 GLY A O 1
ATOM 845 N N . ARG A 1 110 ? 14.275 23.571 18.782 1.00 43.38 110 ARG A N 1
ATOM 846 C CA . ARG A 1 110 ? 15.625 23.239 18.322 1.00 43.38 110 ARG A CA 1
ATOM 847 C C . ARG A 1 110 ? 15.769 23.626 16.851 1.00 43.38 110 ARG A C 1
ATOM 849 O O . ARG A 1 110 ? 15.099 23.024 16.011 1.00 43.38 110 ARG A O 1
ATOM 856 N N . PRO A 1 111 ? 16.661 24.569 16.500 1.00 42.22 111 PRO A N 1
ATOM 857 C CA . PRO A 1 111 ? 17.009 24.795 15.108 1.00 42.22 111 PRO A CA 1
ATOM 858 C C . PRO A 1 111 ? 17.682 23.526 14.579 1.00 42.22 111 PRO A C 1
ATOM 860 O O . PRO A 1 111 ? 18.739 23.114 15.059 1.00 42.22 111 PRO A O 1
ATOM 863 N N . SER A 1 112 ? 17.032 22.865 13.622 1.00 45.72 112 SER A N 1
ATOM 864 C CA . SER A 1 112 ? 17.584 21.677 12.979 1.00 45.72 112 SER A CA 1
ATOM 865 C C . SER A 1 112 ? 18.779 22.101 12.124 1.00 45.72 112 SER A C 1
ATOM 867 O O . SER A 1 112 ? 18.618 22.753 11.097 1.00 45.72 112 SER A O 1
ATOM 869 N N . THR A 1 113 ? 19.992 21.760 12.562 1.00 41.94 113 THR A N 1
ATOM 870 C CA . THR A 1 113 ? 21.258 21.999 11.844 1.00 41.94 113 THR A CA 1
ATOM 871 C C . THR A 1 113 ? 21.542 20.946 10.768 1.00 41.94 113 THR A C 1
ATOM 873 O O . THR A 1 113 ? 22.633 20.915 10.198 1.00 41.94 113 THR A O 1
ATOM 876 N N . ALA A 1 114 ? 20.581 20.071 10.460 1.00 44.88 114 ALA A N 1
ATOM 877 C CA . ALA A 1 114 ? 20.735 19.106 9.384 1.00 44.88 114 ALA A CA 1
ATOM 878 C C . ALA A 1 114 ? 20.652 19.827 8.024 1.00 44.88 114 ALA A C 1
ATOM 880 O O . ALA A 1 114 ? 19.674 20.539 7.781 1.00 44.88 114 ALA A O 1
ATOM 881 N N . PRO A 1 115 ? 21.633 19.649 7.117 1.00 37.47 115 PRO A N 1
ATOM 882 C CA . PRO A 1 115 ? 21.569 20.246 5.793 1.00 37.47 115 PRO A CA 1
ATOM 883 C C . PRO A 1 115 ? 20.327 19.712 5.081 1.00 37.47 115 PRO A C 1
ATOM 885 O O . PRO A 1 115 ? 20.211 18.516 4.799 1.00 37.47 115 PRO A O 1
ATOM 888 N N . ALA A 1 116 ? 19.381 20.614 4.820 1.00 42.81 116 ALA A N 1
ATOM 889 C CA . ALA A 1 116 ? 18.204 20.341 4.022 1.00 42.81 116 ALA A CA 1
ATOM 890 C C . ALA A 1 116 ? 18.673 19.871 2.640 1.00 42.81 116 ALA A C 1
ATOM 892 O O . ALA A 1 116 ? 19.098 20.663 1.801 1.00 42.81 116 ALA A O 1
ATOM 893 N N . ARG A 1 117 ? 18.641 18.555 2.402 1.00 43.56 117 ARG A N 1
ATOM 894 C CA . ARG A 1 117 ? 18.760 18.007 1.049 1.00 43.56 117 ARG A CA 1
ATOM 895 C C . ARG A 1 117 ? 17.685 18.686 0.212 1.00 43.56 117 ARG A C 1
ATOM 897 O O . ARG A 1 117 ? 16.514 18.519 0.541 1.00 43.56 117 ARG A O 1
ATOM 904 N N . ASN A 1 118 ? 18.101 19.433 -0.813 1.00 38.09 118 ASN A N 1
ATOM 905 C CA . ASN A 1 118 ? 17.263 20.082 -1.824 1.00 38.09 118 ASN A CA 1
ATOM 906 C C . ASN A 1 118 ? 15.992 19.265 -2.107 1.00 38.09 118 ASN A C 1
ATOM 908 O O . ASN A 1 118 ? 16.002 18.312 -2.885 1.00 38.09 118 ASN A O 1
ATOM 912 N N . ARG A 1 119 ? 14.899 19.621 -1.436 1.00 47.22 119 ARG A N 1
ATOM 913 C CA . ARG A 1 119 ? 13.543 19.166 -1.732 1.00 47.22 119 ARG A CA 1
ATOM 914 C C . ARG A 1 119 ? 12.778 20.425 -2.134 1.00 47.22 119 ARG A C 1
ATOM 916 O O . ARG A 1 119 ? 13.005 21.473 -1.533 1.00 47.22 119 ARG A O 1
ATOM 923 N N . HIS A 1 120 ? 11.952 20.298 -3.178 1.00 44.62 120 HIS A N 1
ATOM 924 C CA . HIS A 1 120 ? 10.981 21.282 -3.692 1.00 44.62 120 HIS A CA 1
ATOM 925 C C . HIS A 1 120 ? 10.419 22.195 -2.585 1.00 44.62 120 HIS A C 1
ATOM 927 O O . HIS A 1 120 ? 10.300 21.706 -1.461 1.00 44.62 120 HIS A O 1
ATOM 933 N N . PRO A 1 121 ? 10.034 23.460 -2.881 1.00 41.72 121 PRO A N 1
ATOM 934 C CA . PRO A 1 121 ? 9.683 24.463 -1.880 1.00 41.72 121 PRO A CA 1
ATOM 935 C C . PRO A 1 121 ? 8.729 23.855 -0.859 1.00 41.72 121 PRO A C 1
ATOM 937 O O . PRO A 1 121 ? 7.575 23.538 -1.153 1.00 41.72 121 PRO A O 1
ATOM 940 N N . GLN A 1 122 ? 9.286 23.601 0.323 1.00 54.09 122 GLN A N 1
ATOM 941 C CA . GLN A 1 122 ? 8.594 22.979 1.431 1.00 54.09 122 GLN A CA 1
ATOM 942 C C . GLN A 1 122 ? 7.549 23.986 1.879 1.00 54.09 122 GLN A C 1
ATOM 944 O O . GLN A 1 122 ? 7.871 24.982 2.526 1.00 54.09 122 GLN A O 1
ATOM 949 N N . ARG A 1 123 ? 6.294 23.760 1.483 1.00 50.22 123 ARG A N 1
ATOM 950 C CA . ARG A 1 123 ? 5.172 24.447 2.110 1.00 50.22 123 ARG A CA 1
ATOM 951 C C . ARG A 1 123 ? 5.304 24.161 3.611 1.00 50.22 123 ARG A C 1
ATOM 953 O O . ARG A 1 123 ? 5.428 22.982 3.957 1.00 50.22 123 ARG A O 1
ATOM 960 N N . PRO A 1 124 ? 5.368 25.186 4.477 1.00 53.59 124 PRO A N 1
ATOM 961 C CA . PRO A 1 124 ? 5.522 24.955 5.903 1.00 53.59 124 PRO A CA 1
ATOM 962 C C . PRO A 1 124 ? 4.398 24.018 6.365 1.00 53.59 124 PRO A C 1
ATOM 964 O O . PRO A 1 124 ? 3.254 24.203 5.930 1.00 53.59 124 PRO A O 1
ATOM 967 N N . PRO A 1 125 ? 4.711 22.974 7.154 1.00 60.16 125 PRO A N 1
ATOM 968 C CA . PRO A 1 125 ? 3.690 22.067 7.651 1.00 60.16 125 PRO A CA 1
ATOM 969 C C . PRO A 1 125 ? 2.644 22.865 8.434 1.00 60.16 125 PRO A C 1
ATOM 971 O O . PRO A 1 125 ? 2.974 23.851 9.096 1.00 60.16 125 PRO A O 1
ATOM 974 N N . LEU A 1 126 ? 1.381 22.451 8.318 1.00 62.41 126 LEU A N 1
ATOM 975 C CA . LEU A 1 126 ? 0.286 23.032 9.090 1.00 62.41 126 LEU A CA 1
ATOM 976 C C . LEU A 1 126 ? 0.627 22.891 10.577 1.00 62.41 126 LEU A C 1
ATOM 978 O O . LEU A 1 126 ? 0.866 21.780 11.049 1.00 62.41 126 LEU A O 1
ATOM 982 N N . VAL A 1 127 ? 0.702 24.018 11.284 1.00 69.56 127 VAL A N 1
ATOM 983 C CA . VAL A 1 127 ? 0.815 24.026 12.743 1.00 69.56 127 VAL A CA 1
ATOM 984 C C . VAL A 1 127 ? -0.572 23.693 13.264 1.00 69.56 127 VAL A C 1
ATOM 986 O O . VAL A 1 127 ? -1.483 24.505 13.128 1.00 69.56 127 VAL A O 1
ATOM 989 N N . LEU A 1 128 ? -0.723 22.474 13.767 1.00 73.25 128 LEU A N 1
ATOM 990 C CA . LEU A 1 128 ? -1.974 21.978 14.318 1.00 73.25 128 LEU A CA 1
ATOM 991 C C . LEU A 1 128 ? -2.049 22.317 15.805 1.00 73.25 128 LEU A C 1
ATOM 993 O O . LEU A 1 128 ? -1.042 22.265 16.515 1.00 73.25 128 LEU A O 1
ATOM 997 N N . GLU A 1 129 ? -3.241 22.643 16.289 1.00 82.56 129 GLU A N 1
ATOM 998 C CA . GLU A 1 129 ? -3.485 22.698 17.725 1.00 82.56 129 GLU A CA 1
ATOM 999 C C . GLU A 1 129 ? -3.419 21.289 18.331 1.00 82.56 129 GLU A C 1
ATOM 1001 O O . GLU A 1 129 ? -3.676 20.286 17.667 1.00 82.56 129 GLU A O 1
ATOM 1006 N N . LYS A 1 130 ? -3.124 21.188 19.632 1.00 82.06 130 LYS A N 1
ATOM 1007 C CA . LYS A 1 130 ? -2.961 19.889 20.307 1.00 82.06 130 LYS A CA 1
ATOM 1008 C C . LYS A 1 130 ? -4.162 18.951 20.105 1.00 82.06 130 LYS 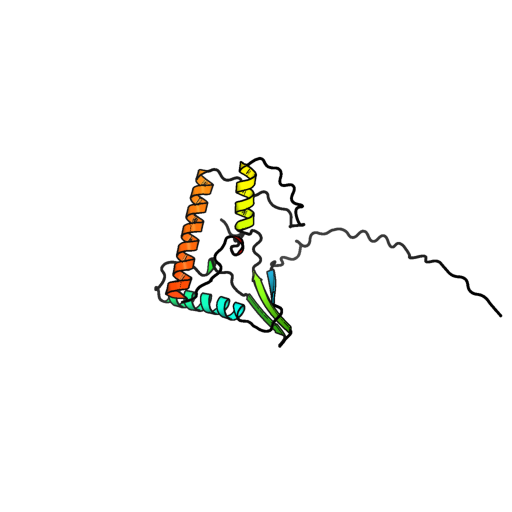A C 1
ATOM 1010 O O . LYS A 1 130 ? -3.985 17.753 19.906 1.00 82.06 130 LYS A O 1
ATOM 1015 N N . PHE A 1 131 ? -5.382 19.488 20.148 1.00 84.56 131 PHE A N 1
ATOM 1016 C CA . PHE A 1 131 ? -6.586 18.683 19.932 1.00 84.56 131 PHE A CA 1
ATOM 1017 C C . PHE A 1 131 ? -6.682 18.168 18.482 1.00 84.56 131 PHE A C 1
ATOM 1019 O O . PHE A 1 131 ? -7.170 17.063 18.254 1.00 84.56 131 PHE A O 1
ATOM 1026 N N . GLU A 1 132 ? -6.201 18.942 17.505 1.00 85.44 132 GLU A N 1
ATOM 1027 C CA . GLU A 1 132 ? -6.154 18.554 16.092 1.00 85.44 132 GLU A CA 1
ATOM 1028 C C . GLU A 1 132 ? -5.100 17.468 15.865 1.00 85.44 132 GLU A C 1
ATOM 1030 O O . GLU A 1 132 ? -5.345 16.521 15.120 1.00 85.44 132 GLU A O 1
ATOM 1035 N N . GLU A 1 133 ? -3.957 17.551 16.552 1.00 84.00 133 GLU A N 1
ATOM 1036 C CA . GLU A 1 133 ? -2.928 16.506 16.530 1.00 84.00 133 GLU A CA 1
ATOM 1037 C C . GLU A 1 133 ? -3.439 15.184 17.112 1.00 84.00 133 GLU A C 1
ATOM 1039 O O . GLU A 1 133 ? -3.207 14.121 16.528 1.00 84.00 133 GLU A O 1
ATOM 1044 N N . GLU A 1 134 ? -4.163 15.230 18.234 1.00 88.19 134 GLU A N 1
ATOM 1045 C CA . GLU A 1 134 ? -4.790 14.050 18.840 1.00 88.19 134 GLU A CA 1
ATOM 1046 C C . GLU A 1 134 ? -5.849 13.440 17.909 1.00 88.19 134 GLU A C 1
ATOM 1048 O O . GLU A 1 134 ? -5.849 12.227 17.677 1.00 88.19 134 GLU A O 1
ATOM 1053 N N . ALA A 1 135 ? -6.707 14.273 17.311 1.00 90.19 135 ALA A N 1
ATOM 1054 C CA . ALA A 1 135 ? -7.724 13.832 16.360 1.00 90.19 135 ALA A CA 1
ATOM 1055 C C . ALA A 1 135 ? -7.109 13.208 15.095 1.00 90.19 135 ALA A C 1
ATOM 1057 O O . ALA A 1 135 ? -7.538 12.138 14.656 1.00 90.19 135 ALA A O 1
ATOM 1058 N N . LEU A 1 136 ? -6.071 13.830 14.530 1.00 87.62 136 LEU A N 1
ATOM 1059 C CA . LEU A 1 136 ? -5.362 13.313 13.362 1.00 87.62 136 LEU A CA 1
ATOM 1060 C C . LEU A 1 136 ? -4.621 12.010 13.683 1.00 87.62 136 LEU A C 1
ATOM 1062 O O . LEU A 1 136 ? -4.649 11.071 12.889 1.00 87.62 136 LEU A O 1
ATOM 1066 N N . SER A 1 137 ? -4.012 11.916 14.865 1.00 89.12 137 SER A N 1
ATOM 1067 C CA . SER A 1 137 ? -3.366 10.686 15.333 1.00 89.12 137 SER A CA 1
ATOM 1068 C C . SER A 1 137 ? -4.372 9.544 15.464 1.00 89.12 137 SER A C 1
ATOM 1070 O O . SER A 1 137 ? -4.104 8.433 15.001 1.00 89.12 137 SER A O 1
ATOM 1072 N N . ALA A 1 138 ? -5.552 9.816 16.031 1.00 93.31 138 ALA A N 1
ATOM 1073 C CA . ALA A 1 138 ? -6.634 8.841 16.118 1.00 93.31 138 ALA A CA 1
ATOM 1074 C C . ALA A 1 138 ? -7.116 8.407 14.724 1.00 93.31 138 ALA A C 1
ATOM 1076 O O . ALA A 1 138 ? -7.243 7.211 14.467 1.00 93.31 138 ALA A O 1
ATOM 1077 N N . TYR A 1 139 ? -7.315 9.354 13.802 1.00 91.62 139 TYR A N 1
ATOM 1078 C CA . TYR A 1 139 ? -7.696 9.068 12.416 1.00 91.62 139 TYR A CA 1
ATOM 1079 C C . TYR A 1 139 ? -6.689 8.145 11.714 1.00 91.62 139 TYR A C 1
ATOM 1081 O O . TYR A 1 139 ? -7.071 7.108 11.168 1.00 91.62 139 TYR A O 1
ATOM 1089 N N . LEU A 1 140 ? -5.395 8.478 11.775 1.00 91.19 140 LEU A N 1
ATOM 1090 C CA . LEU A 1 140 ? -4.331 7.671 11.171 1.00 91.19 140 LEU A CA 1
ATOM 1091 C C . LEU A 1 140 ? -4.246 6.276 11.804 1.00 91.19 140 LEU A C 1
ATOM 1093 O O . LEU A 1 140 ? -4.014 5.294 11.097 1.00 91.19 140 LEU A O 1
ATOM 1097 N N . ALA A 1 141 ? -4.467 6.169 13.117 1.00 94.00 141 ALA A N 1
ATOM 1098 C CA . ALA A 1 141 ? -4.520 4.885 13.806 1.00 94.00 141 ALA A CA 1
ATOM 1099 C C . ALA A 1 141 ? -5.702 4.026 13.325 1.00 94.00 141 ALA A C 1
ATOM 1101 O O . ALA A 1 141 ? -5.512 2.841 13.054 1.00 94.00 141 ALA A O 1
ATOM 1102 N N . PHE A 1 142 ? -6.897 4.604 13.159 1.00 94.00 142 PHE A N 1
ATOM 1103 C CA . PHE A 1 142 ? -8.054 3.884 12.616 1.00 94.00 142 PHE A CA 1
ATOM 1104 C C . PHE A 1 142 ? -7.828 3.426 11.173 1.00 94.00 142 PHE A C 1
ATOM 1106 O O . PHE A 1 142 ? -8.079 2.259 10.863 1.00 94.00 142 PHE A O 1
ATOM 1113 N N . GLU A 1 143 ? -7.293 4.295 10.310 1.00 92.31 143 GLU A N 1
ATOM 1114 C CA . GLU A 1 143 ? -6.918 3.914 8.944 1.00 92.31 143 GLU A CA 1
ATOM 1115 C C . GLU A 1 143 ? -5.921 2.750 8.932 1.00 92.31 143 GLU A C 1
ATOM 1117 O O . GLU A 1 143 ? -6.097 1.789 8.178 1.00 92.31 143 GLU A O 1
ATOM 1122 N N . LEU A 1 144 ? -4.902 2.793 9.795 1.00 94.25 144 LEU A N 1
ATOM 1123 C CA . LEU A 1 144 ? -3.909 1.729 9.893 1.00 94.25 144 LEU A CA 1
ATOM 1124 C C . LEU A 1 144 ? -4.524 0.411 10.382 1.00 94.25 144 LEU A C 1
ATOM 1126 O O . LEU A 1 144 ? -4.199 -0.647 9.843 1.00 94.25 144 LEU A O 1
ATOM 1130 N N . LEU A 1 145 ? -5.425 0.453 11.367 1.00 95.44 145 LEU A N 1
ATOM 1131 C CA . LEU A 1 145 ? -6.116 -0.737 11.869 1.00 95.44 145 LEU A CA 1
ATOM 1132 C C . LEU A 1 145 ? -6.969 -1.394 10.779 1.00 95.44 145 LEU A C 1
ATOM 1134 O O . LEU A 1 145 ? -6.871 -2.607 10.577 1.00 95.44 145 LEU A O 1
ATOM 1138 N N . TRP A 1 146 ? -7.747 -0.607 10.032 1.00 94.56 146 TRP A N 1
ATOM 1139 C CA . TRP A 1 146 ? -8.527 -1.126 8.907 1.00 94.56 146 TRP A CA 1
ATOM 1140 C C . TRP A 1 146 ? -7.642 -1.667 7.789 1.00 94.56 146 TRP A C 1
ATOM 1142 O O . TRP A 1 146 ? -7.935 -2.729 7.235 1.00 94.56 146 TRP A O 1
ATOM 1152 N N . LEU A 1 147 ? -6.540 -0.982 7.475 1.00 95.38 147 LEU A N 1
ATOM 1153 C CA . LEU A 1 147 ? -5.567 -1.460 6.502 1.00 95.38 147 LEU A CA 1
ATOM 1154 C C . LEU A 1 147 ? -5.010 -2.829 6.913 1.00 95.38 147 LEU A C 1
ATOM 1156 O O . LEU A 1 147 ? -4.999 -3.754 6.101 1.00 95.38 147 LEU A O 1
ATOM 1160 N N . VAL A 1 148 ? -4.588 -2.983 8.169 1.00 96.56 148 VAL A N 1
ATOM 1161 C CA . VAL A 1 148 ? -4.028 -4.238 8.687 1.00 96.56 148 VAL A CA 1
ATOM 1162 C C . VAL A 1 148 ? -5.071 -5.358 8.699 1.00 96.56 148 VAL A C 1
ATOM 1164 O O . VAL A 1 148 ? -4.763 -6.465 8.253 1.00 96.56 148 VAL A O 1
ATOM 1167 N N . GLU A 1 149 ? -6.312 -5.093 9.125 1.00 95.25 149 GLU A N 1
ATOM 1168 C CA . GLU A 1 149 ? -7.397 -6.081 9.029 1.00 95.25 149 GLU A CA 1
ATOM 1169 C C . GLU A 1 149 ? -7.624 -6.504 7.571 1.00 95.25 149 GLU A C 1
ATOM 1171 O O . GLU A 1 149 ? -7.663 -7.699 7.266 1.00 95.25 149 GLU A O 1
ATOM 1176 N N . GLY A 1 150 ? -7.705 -5.534 6.656 1.00 95.56 150 GLY A N 1
ATOM 1177 C CA . GLY A 1 150 ? -7.821 -5.762 5.219 1.00 95.56 150 GLY A CA 1
ATOM 1178 C C . GLY A 1 150 ? -6.729 -6.689 4.688 1.00 95.56 150 GLY A C 1
ATOM 1179 O O . GLY A 1 150 ? -7.019 -7.706 4.049 1.00 95.56 150 GLY A O 1
ATOM 1180 N N . LEU A 1 151 ? -5.469 -6.362 4.973 1.00 96.56 151 LEU A N 1
ATOM 1181 C CA . LEU A 1 151 ? -4.313 -7.138 4.531 1.00 96.56 151 LEU A CA 1
ATOM 1182 C C . LEU A 1 151 ? -4.348 -8.569 5.077 1.00 96.56 151 LEU A C 1
ATOM 1184 O O . LEU A 1 151 ? -4.236 -9.528 4.310 1.00 96.56 151 LEU A O 1
ATOM 1188 N N . HIS A 1 152 ? -4.556 -8.732 6.381 1.00 96.88 152 HIS A N 1
ATOM 1189 C CA . HIS A 1 152 ? -4.449 -10.035 7.029 1.00 96.88 152 HIS A CA 1
ATOM 1190 C C . HIS A 1 152 ? -5.647 -10.936 6.723 1.00 96.88 152 HIS A C 1
ATOM 1192 O O . HIS A 1 152 ? -5.476 -12.072 6.283 1.00 96.88 152 HIS A O 1
ATOM 1198 N N . LYS A 1 153 ? -6.866 -10.435 6.927 1.00 96.06 153 LYS A N 1
ATOM 1199 C CA . LYS A 1 153 ? -8.092 -11.243 6.882 1.00 96.06 153 LYS A CA 1
ATOM 1200 C C . LYS A 1 153 ? -8.635 -11.423 5.470 1.00 96.06 153 LYS A C 1
ATOM 1202 O O . LYS A 1 153 ? -9.230 -12.455 5.170 1.00 96.06 153 LYS A O 1
ATOM 1207 N N . HIS A 1 154 ? -8.442 -10.429 4.603 1.00 95.81 154 HIS A N 1
ATOM 1208 C CA . HIS A 1 154 ? -9.090 -10.400 3.291 1.00 95.81 154 HIS A CA 1
ATOM 1209 C C . HIS A 1 154 ? -8.114 -10.542 2.123 1.00 95.81 154 HIS A C 1
ATOM 1211 O O . HIS A 1 154 ? -8.459 -11.176 1.124 1.00 95.81 154 HIS A O 1
ATOM 1217 N N . ALA A 1 155 ? -6.896 -10.009 2.238 1.00 96.06 155 ALA A N 1
ATOM 1218 C CA . ALA A 1 155 ? -5.843 -10.264 1.257 1.00 96.06 155 ALA A CA 1
ATOM 1219 C C . ALA A 1 155 ? -5.007 -11.511 1.589 1.00 96.06 155 ALA A C 1
ATOM 1221 O O . ALA A 1 155 ? -4.437 -12.109 0.675 1.00 96.06 155 ALA A O 1
ATOM 1222 N N . GLY A 1 156 ? -4.949 -11.930 2.858 1.00 96.06 156 GLY A N 1
ATOM 1223 C CA . GLY A 1 156 ? -4.096 -13.035 3.303 1.00 96.06 156 GLY A CA 1
ATOM 1224 C C . GLY A 1 156 ? -2.609 -12.726 3.118 1.00 96.06 156 GLY A C 1
ATOM 1225 O O . GLY A 1 156 ? -1.857 -13.592 2.676 1.00 96.06 156 GLY A O 1
ATOM 1226 N N . ILE A 1 157 ? -2.206 -11.472 3.346 1.00 95.12 157 ILE A N 1
ATOM 1227 C CA . ILE A 1 157 ? -0.847 -10.970 3.112 1.00 95.12 157 ILE A CA 1
ATOM 1228 C C . ILE A 1 157 ? -0.352 -10.246 4.359 1.00 95.12 157 ILE A C 1
ATOM 1230 O O . ILE A 1 157 ? -1.066 -9.430 4.932 1.00 95.12 157 ILE A O 1
ATOM 1234 N N . ILE A 1 158 ? 0.893 -10.521 4.745 1.00 95.56 158 ILE A N 1
ATOM 1235 C CA . ILE A 1 158 ? 1.600 -9.843 5.832 1.00 95.56 158 ILE A CA 1
ATOM 1236 C C . ILE A 1 158 ? 2.569 -8.843 5.195 1.00 95.56 158 ILE A C 1
ATOM 1238 O O . ILE A 1 158 ? 3.393 -9.237 4.374 1.00 95.56 158 ILE A O 1
ATOM 1242 N N . HIS A 1 159 ? 2.488 -7.557 5.558 1.00 95.00 159 HIS A N 1
ATOM 1243 C CA . HIS A 1 159 ? 3.419 -6.542 5.039 1.00 95.00 159 HIS A CA 1
ATOM 1244 C C . HIS A 1 159 ? 4.847 -6.747 5.574 1.00 95.00 159 HIS A C 1
ATOM 1246 O O . HIS A 1 159 ? 5.815 -6.538 4.852 1.00 95.00 159 HIS A O 1
ATOM 1252 N N . GLY A 1 160 ? 4.990 -7.117 6.849 1.00 95.25 160 GLY A N 1
ATOM 1253 C CA . GLY A 1 160 ? 6.280 -7.448 7.471 1.00 95.25 160 GLY A CA 1
ATOM 1254 C C . GLY A 1 160 ? 7.203 -6.266 7.801 1.00 95.25 160 GLY A C 1
ATOM 1255 O O . GLY A 1 160 ? 8.236 -6.485 8.419 1.00 95.25 160 GLY A O 1
ATOM 1256 N N . ASP A 1 161 ? 6.840 -5.032 7.438 1.00 95.94 161 ASP A N 1
ATOM 1257 C CA . ASP A 1 161 ? 7.667 -3.832 7.657 1.00 95.94 161 ASP A CA 1
ATOM 1258 C C . ASP A 1 161 ? 6.794 -2.579 7.858 1.00 95.94 161 ASP A C 1
ATOM 1260 O O . ASP A 1 161 ? 6.948 -1.559 7.190 1.00 95.94 161 ASP A O 1
ATOM 1264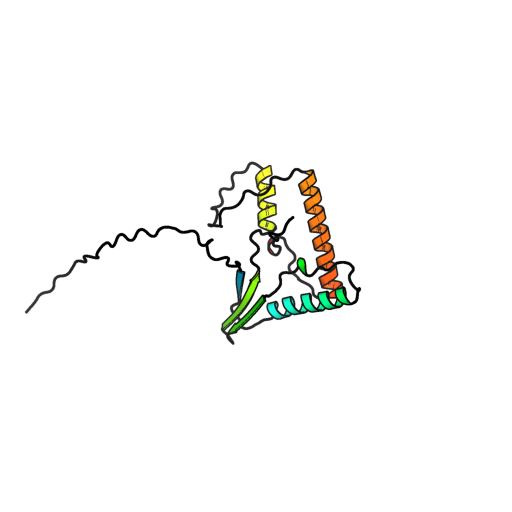 N N . ILE A 1 162 ? 5.790 -2.675 8.734 1.00 95.44 162 ILE A N 1
ATOM 1265 C CA . ILE A 1 162 ? 4.910 -1.544 9.061 1.00 95.44 162 ILE A CA 1
ATOM 1266 C C . ILE A 1 162 ? 5.660 -0.599 10.004 1.00 95.44 162 ILE A C 1
ATOM 1268 O O . ILE A 1 162 ? 5.859 -0.915 11.175 1.00 95.44 162 ILE A O 1
ATOM 1272 N N . LYS A 1 163 ? 6.067 0.561 9.482 1.00 94.88 163 LYS A N 1
ATOM 1273 C CA . LYS A 1 163 ? 6.768 1.627 10.213 1.00 94.88 163 LYS A CA 1
ATOM 1274 C C . LYS A 1 163 ? 6.600 2.987 9.513 1.00 94.88 163 LYS A C 1
ATOM 1276 O O . LYS A 1 163 ? 6.302 2.997 8.316 1.00 94.88 163 LYS A O 1
ATOM 1281 N N . PRO A 1 164 ? 6.768 4.129 10.210 1.00 92.44 164 PRO A N 1
ATOM 1282 C CA . PRO A 1 164 ? 6.399 5.452 9.687 1.00 92.44 164 PRO A CA 1
ATOM 1283 C C . PRO A 1 164 ? 7.059 5.864 8.361 1.00 92.44 164 PRO A C 1
ATOM 1285 O O . PRO A 1 164 ? 6.465 6.611 7.589 1.00 92.44 164 PRO A O 1
ATOM 1288 N N . ASP A 1 165 ? 8.267 5.392 8.059 1.00 93.38 165 ASP A N 1
ATOM 1289 C CA . ASP A 1 165 ? 8.979 5.691 6.807 1.00 93.38 165 ASP A CA 1
ATOM 1290 C C . ASP A 1 165 ? 8.373 5.011 5.566 1.00 93.38 165 ASP A C 1
ATOM 1292 O O . ASP A 1 165 ? 8.529 5.515 4.448 1.00 93.38 165 ASP A O 1
ATOM 1296 N N . ASN A 1 166 ? 7.609 3.932 5.760 1.00 94.75 166 ASN A N 1
ATOM 1297 C CA . ASN A 1 166 ? 6.886 3.239 4.694 1.00 94.75 166 ASN A CA 1
ATOM 1298 C C . ASN A 1 166 ? 5.496 3.839 4.413 1.00 94.75 166 ASN A C 1
ATOM 1300 O O . ASN A 1 166 ? 4.831 3.420 3.465 1.00 94.75 166 ASN A O 1
ATOM 1304 N N . PHE A 1 167 ? 5.066 4.852 5.174 1.00 94.06 167 PHE A N 1
ATOM 1305 C CA . PHE A 1 167 ? 3.808 5.562 4.942 1.00 94.06 167 PHE A CA 1
ATOM 1306 C C . PHE A 1 167 ? 4.029 6.907 4.257 1.00 94.06 167 PHE A C 1
ATOM 1308 O O . PHE A 1 167 ? 4.927 7.686 4.591 1.00 94.06 167 PHE A O 1
ATOM 1315 N N . ARG A 1 168 ? 3.156 7.201 3.294 1.00 91.44 168 ARG A N 1
ATOM 1316 C CA . ARG A 1 168 ? 3.111 8.477 2.584 1.00 91.44 168 ARG A CA 1
ATOM 1317 C C . ARG A 1 168 ? 1.731 9.097 2.723 1.00 91.44 168 ARG A C 1
ATOM 1319 O O . ARG A 1 168 ? 0.728 8.395 2.645 1.00 91.44 168 ARG A O 1
ATOM 1326 N N . ILE A 1 169 ? 1.696 10.412 2.884 1.00 85.12 169 ILE A N 1
ATOM 1327 C CA . ILE A 1 169 ? 0.464 11.185 2.971 1.00 85.12 169 ILE A CA 1
ATOM 1328 C C . ILE A 1 169 ? 0.068 11.610 1.557 1.00 85.12 169 ILE A C 1
ATOM 1330 O O . ILE A 1 169 ? 0.853 12.204 0.809 1.00 85.12 169 ILE A O 1
ATOM 1334 N N . SER A 1 170 ? -1.161 11.275 1.174 1.00 78.06 170 SER A N 1
ATOM 1335 C CA . SER A 1 170 ? -1.749 11.752 -0.072 1.00 78.06 170 SER A CA 1
ATOM 1336 C C . SER A 1 170 ? -1.998 13.252 0.020 1.00 78.06 170 SER A C 1
ATOM 1338 O O . SER A 1 170 ? -2.635 13.712 0.957 1.00 78.06 170 SER A O 1
ATOM 1340 N N . GLY A 1 171 ? -1.564 14.017 -0.988 1.00 64.19 171 GLY A N 1
ATOM 1341 C CA . GLY A 1 171 ? -1.888 15.447 -1.106 1.00 64.19 171 GLY A CA 1
ATOM 1342 C C . GLY A 1 171 ? -3.378 15.730 -1.348 1.00 64.19 171 GLY A C 1
ATOM 1343 O O . GLY A 1 171 ? -3.757 16.883 -1.492 1.00 64.19 171 GLY A O 1
ATOM 1344 N N . ARG A 1 172 ? -4.216 14.686 -1.405 1.00 54.59 172 ARG A N 1
ATOM 1345 C CA . ARG A 1 172 ? -5.680 14.769 -1.346 1.00 54.59 172 ARG A CA 1
ATOM 1346 C C . ARG A 1 172 ? -6.191 14.650 0.094 1.00 54.59 172 ARG A C 1
ATOM 1348 O O . ARG A 1 172 ? -7.169 13.946 0.328 1.00 54.59 172 ARG A O 1
ATOM 1355 N N . PHE A 1 173 ? -5.501 15.270 1.046 1.00 34.06 173 PHE A N 1
ATOM 1356 C CA . PHE A 1 173 ? -6.164 15.634 2.293 1.00 34.06 173 PHE A CA 1
ATOM 1357 C C . PHE A 1 173 ? -7.208 16.708 1.937 1.00 34.06 173 PHE A C 1
ATOM 1359 O O . PHE A 1 173 ? -6.863 17.593 1.146 1.00 34.06 173 PH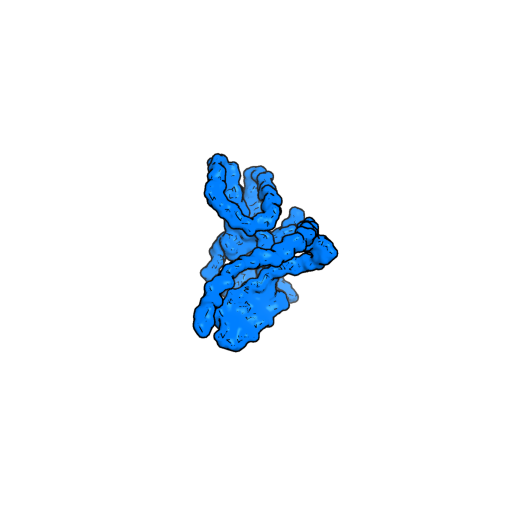E A O 1
ATOM 1366 N N . PRO A 1 174 ? -8.470 16.574 2.381 1.00 37.56 174 PRO A N 1
ATOM 1367 C CA . PRO A 1 174 ? -9.483 17.600 2.156 1.00 37.56 174 PRO A CA 1
ATOM 1368 C C . PRO A 1 174 ? -9.063 18.952 2.741 1.00 37.56 174 PRO A C 1
ATOM 1370 O O . PRO A 1 174 ? -8.310 18.958 3.743 1.00 37.56 174 PRO A O 1
#

Foldseek 3Di:
DDDDDDDDDDDDPPPDPPPDDDPVPPPDFDKDKDKDFAQDCPVVVLLVLLQVLLVVCVVVVVAPDRLNVQRWHFPDWDGDHNGIIITITHDFQAFQVVLVVLLVCVVVVDDPPPPPDDDDPPPRPDPDDPVRVVVVVVVVVVSVVSNCCSCCVRSVHDPPDDDRRPGGDHPPPD